Protein AF-A0A7Z7YRW2-F1 (afdb_monomer)

Mean predicted aligned error: 5.19 Å

Organism: Staphylococcus capitis (NCBI:txid29388)

Structure (mmCIF, N/CA/C/O backbone):
data_AF-A0A7Z7YRW2-F1
#
_entry.id   AF-A0A7Z7YRW2-F1
#
loop_
_atom_site.group_PDB
_atom_site.id
_atom_site.type_symbol
_atom_site.label_atom_id
_atom_site.label_alt_id
_atom_site.label_comp_id
_ato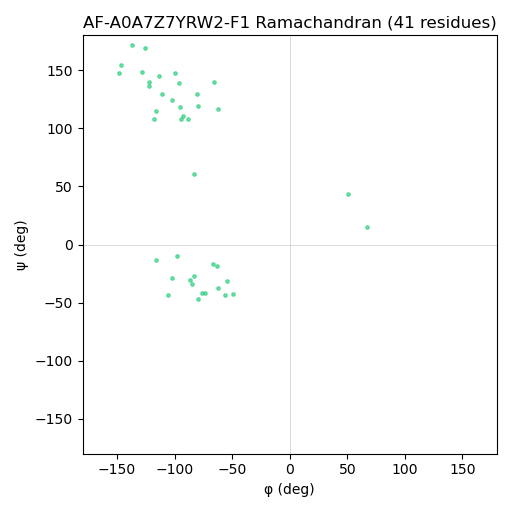m_site.label_asym_id
_atom_site.label_entity_id
_atom_site.label_seq_id
_atom_site.pdbx_PDB_ins_code
_atom_site.Cartn_x
_atom_site.Cartn_y
_atom_site.Cartn_z
_atom_site.occupancy
_atom_site.B_iso_or_equiv
_atom_site.auth_seq_id
_atom_site.auth_comp_id
_atom_site.auth_asym_id
_atom_site.auth_atom_id
_atom_site.pdbx_PDB_model_num
ATOM 1 N N . ARG A 1 1 ? -7.064 5.646 13.999 1.00 63.12 1 ARG A N 1
ATOM 2 C CA . ARG A 1 1 ? -7.038 4.204 13.605 1.00 63.12 1 ARG A CA 1
ATOM 3 C C . ARG A 1 1 ? -6.041 4.035 12.454 1.00 63.12 1 ARG A C 1
ATOM 5 O O . ARG A 1 1 ? -5.864 5.001 11.730 1.00 63.12 1 ARG A O 1
ATOM 12 N N . SER A 1 2 ? -5.351 2.898 12.275 1.00 65.81 2 SER A N 1
ATOM 13 C CA . SER A 1 2 ? -4.342 2.762 11.192 1.00 65.81 2 SER A CA 1
ATOM 14 C C . SER A 1 2 ? -4.906 3.093 9.803 1.00 65.81 2 SER A C 1
ATOM 16 O O . SER A 1 2 ? -4.219 3.672 8.972 1.00 65.81 2 SER A O 1
ATOM 18 N N . ASP A 1 3 ? -6.193 2.823 9.612 1.00 71.25 3 ASP A N 1
ATOM 19 C CA . ASP A 1 3 ? -6.976 3.089 8.405 1.00 71.25 3 ASP A CA 1
ATOM 20 C C . ASP A 1 3 ? -7.098 4.594 8.062 1.00 71.25 3 ASP A C 1
ATOM 22 O O . ASP A 1 3 ? -7.403 4.946 6.929 1.00 71.25 3 ASP A O 1
ATOM 26 N N . GLU A 1 4 ? -6.851 5.499 9.017 1.00 75.31 4 GLU A N 1
ATOM 27 C CA . GLU A 1 4 ? -6.883 6.957 8.794 1.00 75.31 4 GLU A CA 1
ATOM 28 C C . GLU A 1 4 ? -5.564 7.485 8.212 1.00 75.31 4 GLU A C 1
ATOM 30 O 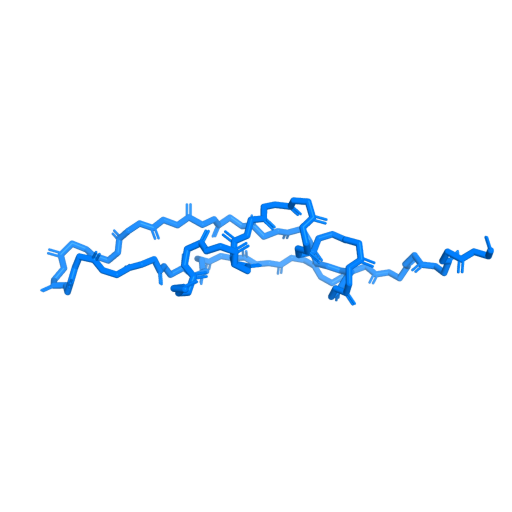O . GLU A 1 4 ? -5.558 8.497 7.514 1.00 75.31 4 GLU A O 1
ATOM 35 N N . VAL A 1 5 ? -4.447 6.803 8.492 1.00 76.06 5 VAL A N 1
ATOM 36 C CA . VAL A 1 5 ? -3.097 7.199 8.051 1.00 76.06 5 VAL A CA 1
ATOM 37 C C . VAL A 1 5 ? -2.607 6.377 6.861 1.00 76.06 5 VAL A C 1
ATOM 39 O O . VAL A 1 5 ? -1.871 6.890 6.024 1.00 76.06 5 VAL A O 1
ATOM 42 N N . LEU A 1 6 ? -3.066 5.130 6.730 1.00 79.31 6 LEU A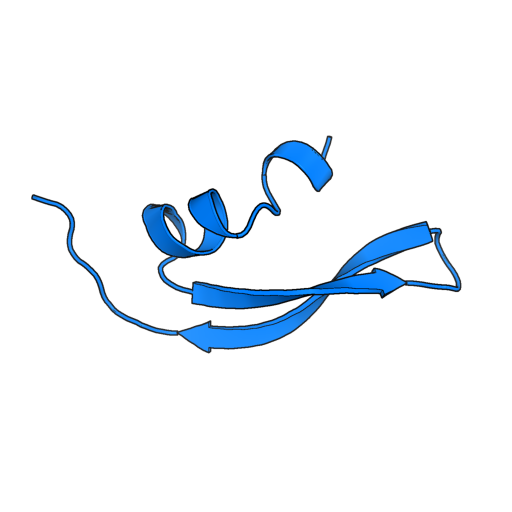 N 1
ATOM 43 C CA . LEU A 1 6 ? -2.842 4.275 5.564 1.00 79.31 6 LEU A CA 1
ATOM 44 C C . LEU A 1 6 ? -3.870 4.599 4.477 1.00 79.31 6 LEU A C 1
ATOM 46 O O . LEU A 1 6 ? -4.677 3.765 4.085 1.00 79.31 6 LEU A O 1
ATOM 50 N N . THR A 1 7 ? -3.862 5.840 4.004 1.00 83.00 7 THR A N 1
ATOM 51 C CA . THR A 1 7 ? -4.629 6.252 2.827 1.00 83.00 7 THR A CA 1
ATOM 52 C C . THR A 1 7 ? -3.665 6.617 1.713 1.00 83.00 7 THR A C 1
ATOM 54 O O . THR A 1 7 ? -2.605 7.187 1.974 1.00 83.00 7 THR A O 1
ATOM 57 N N . LYS A 1 8 ? -4.037 6.323 0.462 1.00 83.69 8 LYS A N 1
ATOM 58 C CA . LYS A 1 8 ? -3.185 6.569 -0.714 1.00 83.69 8 LYS A CA 1
ATOM 59 C C . LYS A 1 8 ? -2.608 7.993 -0.737 1.00 83.69 8 LYS A C 1
ATOM 61 O O . LYS A 1 8 ? -1.415 8.181 -0.913 1.00 83.69 8 LYS A O 1
ATOM 66 N N . ASN A 1 9 ? -3.435 8.984 -0.409 1.00 85.69 9 ASN A N 1
ATOM 67 C CA . ASN A 1 9 ? -3.038 10.390 -0.343 1.00 85.69 9 ASN A CA 1
ATOM 68 C C . ASN A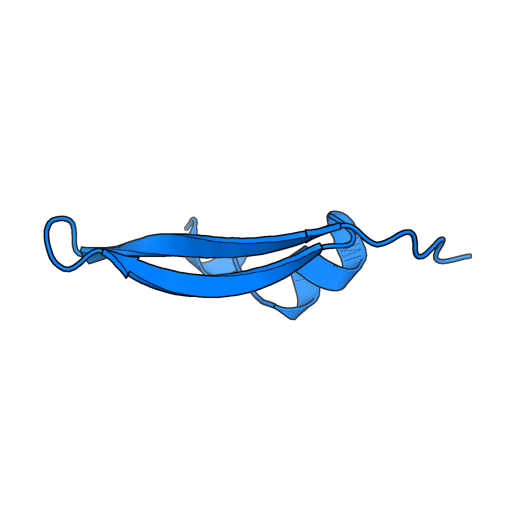 1 9 ? -1.947 10.687 0.711 1.00 85.69 9 ASN A C 1
ATOM 70 O O . ASN A 1 9 ? -1.081 11.519 0.465 1.00 85.69 9 ASN A O 1
ATOM 74 N N . ILE A 1 10 ? -1.975 10.041 1.883 1.00 87.75 10 ILE A N 1
ATOM 75 C CA . ILE A 1 10 ? -0.943 10.233 2.918 1.00 87.75 10 ILE A CA 1
ATOM 76 C C . ILE A 1 10 ? 0.341 9.494 2.538 1.00 87.75 10 ILE A C 1
ATOM 78 O O . ILE A 1 10 ? 1.429 10.051 2.690 1.00 87.75 10 ILE A O 1
ATOM 82 N N . LEU A 1 11 ? 0.218 8.272 2.017 1.00 88.25 11 LEU A N 1
ATOM 83 C CA . LEU A 1 11 ? 1.355 7.490 1.532 1.00 88.25 11 LEU A CA 1
ATOM 84 C C . LEU A 1 11 ? 2.137 8.258 0.459 1.00 88.25 11 LEU A C 1
ATOM 86 O O . LEU A 1 11 ? 3.356 8.377 0.555 1.00 88.25 11 LEU A O 1
ATOM 90 N N . GLU A 1 12 ? 1.435 8.895 -0.474 1.00 88.69 12 GLU A N 1
ATOM 91 C CA . GLU A 1 12 ? 2.063 9.680 -1.534 1.00 88.69 12 GLU A CA 1
ATOM 92 C C . GLU A 1 12 ? 2.632 11.021 -1.049 1.00 88.69 12 GLU A C 1
ATOM 94 O O . GLU A 1 12 ? 3.720 11.407 -1.464 1.00 88.69 12 GLU A O 1
ATOM 99 N N . LYS A 1 13 ? 1.919 11.757 -0.183 1.00 86.94 13 LYS A N 1
ATOM 100 C CA . LYS A 1 13 ? 2.310 13.131 0.195 1.00 86.94 13 LYS A CA 1
ATOM 101 C C . LYS A 1 13 ? 3.296 13.223 1.348 1.00 86.94 13 LYS A C 1
ATOM 103 O O . LYS A 1 13 ? 4.038 14.195 1.434 1.00 86.94 13 LYS A O 1
ATOM 108 N N . VAL A 1 14 ? 3.251 12.268 2.270 1.00 87.00 14 VAL A N 1
ATOM 109 C CA . VAL A 1 14 ? 4.061 12.294 3.497 1.00 87.00 14 VAL A CA 1
ATOM 110 C C . VAL A 1 14 ? 5.204 11.298 3.399 1.00 87.00 14 VAL A C 1
ATOM 112 O O . VAL A 1 14 ? 6.330 11.616 3.771 1.00 87.00 14 VAL A O 1
ATOM 115 N N . PHE A 1 15 ? 4.918 10.099 2.890 1.00 84.94 15 PHE A N 1
ATOM 116 C CA . PHE A 1 15 ? 5.898 9.018 2.813 1.00 84.94 15 PHE A CA 1
ATOM 117 C C . PHE A 1 15 ? 6.563 8.899 1.439 1.00 84.94 15 PHE A C 1
ATOM 119 O O . PHE A 1 15 ? 7.553 8.184 1.326 1.00 84.94 15 PHE A O 1
ATOM 126 N N . ASN A 1 16 ? 6.063 9.617 0.425 1.00 89.38 16 ASN A N 1
ATOM 127 C CA . ASN A 1 16 ? 6.501 9.521 -0.967 1.00 89.38 16 ASN A CA 1
ATOM 128 C C . ASN A 1 16 ? 6.529 8.073 -1.487 1.00 89.38 16 ASN A C 1
ATOM 130 O O . ASN A 1 16 ? 7.488 7.647 -2.132 1.00 89.38 16 ASN A O 1
ATOM 134 N N . ILE A 1 17 ? 5.487 7.303 -1.170 1.00 90.62 17 ILE A N 1
ATOM 135 C CA . ILE A 1 17 ? 5.330 5.937 -1.670 1.00 90.62 17 ILE A CA 1
ATOM 136 C C . ILE A 1 17 ? 4.019 5.777 -2.432 1.00 90.62 17 ILE A C 1
ATOM 138 O O . ILE A 1 17 ? 2.970 6.230 -1.971 1.00 90.62 17 ILE A O 1
ATOM 142 N N . ASP A 1 18 ? 4.076 5.097 -3.578 1.00 87.50 18 ASP A N 1
ATOM 143 C CA . ASP A 1 18 ? 2.890 4.597 -4.277 1.00 87.50 18 ASP A CA 1
ATOM 144 C C . ASP A 1 18 ? 2.686 3.157 -3.828 1.00 87.50 18 ASP A C 1
ATOM 146 O O . ASP A 1 18 ? 3.492 2.277 -4.124 1.00 87.50 18 ASP A O 1
ATOM 150 N N . GLY A 1 19 ? 1.660 2.946 -3.013 1.00 87.25 19 GLY A N 1
ATOM 151 C CA . GLY A 1 19 ? 1.439 1.705 -2.290 1.00 87.25 19 GLY A CA 1
ATOM 152 C C . GLY A 1 19 ? 0.086 1.083 -2.602 1.00 87.25 19 GLY A C 1
ATOM 153 O O . GLY A 1 19 ? -0.930 1.779 -2.649 1.00 87.25 19 GLY A O 1
ATOM 154 N N . VAL A 1 20 ? 0.048 -0.243 -2.739 1.00 87.88 20 VAL A N 1
ATOM 155 C CA . VAL A 1 20 ? -1.204 -1.008 -2.836 1.00 87.88 20 VAL A CA 1
ATOM 156 C C . VAL A 1 20 ? -1.577 -1.525 -1.454 1.00 87.88 20 VAL A C 1
ATOM 158 O O . VAL A 1 20 ? -0.836 -2.303 -0.851 1.00 87.88 20 VAL A O 1
ATOM 161 N N . LEU A 1 21 ? -2.735 -1.091 -0.963 1.00 87.75 21 LEU A N 1
ATOM 162 C CA . LEU A 1 21 ? -3.300 -1.542 0.303 1.00 87.75 21 LEU A CA 1
ATOM 163 C C . LEU A 1 21 ? -4.315 -2.659 0.064 1.00 87.75 21 LEU A C 1
ATOM 165 O O . LEU A 1 21 ? -5.131 -2.569 -0.851 1.00 87.75 21 LEU A O 1
ATOM 169 N N . ASP A 1 22 ? -4.289 -3.667 0.924 1.00 88.44 22 ASP A N 1
ATOM 170 C CA . ASP A 1 22 ? -5.277 -4.744 0.975 1.00 88.44 22 ASP A CA 1
ATOM 171 C C . ASP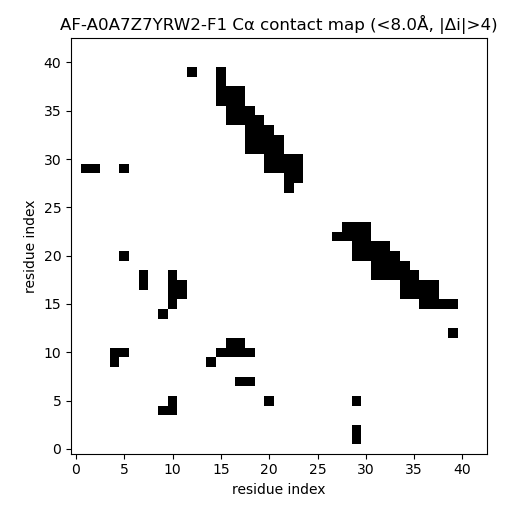 A 1 22 ? -5.644 -5.036 2.436 1.00 88.44 22 ASP A C 1
ATOM 173 O O . ASP A 1 22 ? -5.031 -4.496 3.358 1.00 88.44 22 ASP A O 1
ATOM 177 N N . ILE A 1 23 ? -6.650 -5.867 2.678 1.00 89.06 23 ILE A N 1
ATOM 178 C CA . ILE A 1 23 ? -7.017 -6.326 4.015 1.00 89.06 23 ILE A CA 1
ATOM 179 C C . ILE A 1 23 ? -6.487 -7.740 4.208 1.00 89.06 23 ILE A C 1
ATOM 181 O O . ILE A 1 23 ? -6.832 -8.651 3.461 1.00 89.06 23 ILE A O 1
ATOM 185 N N . ASP A 1 24 ? -5.692 -7.948 5.255 1.00 87.94 24 ASP A N 1
ATOM 186 C CA . ASP A 1 24 ? -5.262 -9.287 5.637 1.00 87.94 24 ASP A CA 1
ATOM 187 C C . ASP A 1 24 ? -6.493 -10.136 6.013 1.00 87.94 24 ASP A C 1
ATOM 189 O O . ASP A 1 24 ? -7.155 -9.844 7.017 1.00 87.94 24 ASP A O 1
ATOM 193 N N . PRO A 1 25 ? -6.795 -11.218 5.270 1.00 89.25 25 PRO A N 1
ATOM 194 C CA . PRO A 1 25 ? -7.973 -12.047 5.513 1.00 89.25 25 PRO A CA 1
ATOM 195 C C . PRO A 1 25 ? -7.910 -12.804 6.847 1.00 89.25 25 PRO A C 1
ATOM 197 O O . PRO A 1 25 ? -8.934 -13.295 7.321 1.00 89.25 25 PRO A O 1
ATOM 200 N N . ARG A 1 26 ? -6.730 -12.922 7.471 1.00 91.19 26 ARG A N 1
ATOM 201 C CA . ARG A 1 26 ? -6.549 -13.612 8.758 1.00 91.19 26 ARG A CA 1
ATOM 202 C C . ARG A 1 26 ? -6.832 -12.709 9.948 1.00 91.19 26 ARG A C 1
ATOM 204 O O . ARG A 1 26 ? -7.287 -13.196 10.979 1.00 91.19 26 ARG A O 1
ATOM 211 N N . THR A 1 27 ? -6.516 -11.420 9.832 1.00 87.94 27 THR A N 1
ATOM 212 C CA . THR A 1 27 ? -6.576 -10.473 10.957 1.00 87.94 27 THR A CA 1
ATOM 213 C C . THR A 1 27 ? -7.597 -9.357 10.766 1.00 87.94 27 THR A C 1
ATOM 215 O O . THR A 1 27 ? -7.922 -8.668 11.733 1.00 87.94 27 THR A O 1
ATOM 218 N N . GLY A 1 28 ? -8.114 -9.172 9.549 1.00 85.88 28 GLY A N 1
ATOM 219 C CA . GLY A 1 28 ? -9.024 -8.085 9.191 1.00 85.88 28 GLY A CA 1
ATOM 220 C C . GLY A 1 28 ? -8.368 -6.704 9.229 1.00 85.88 28 GLY A C 1
ATOM 221 O O . GLY A 1 28 ? -9.073 -5.697 9.275 1.00 85.88 28 GLY A O 1
ATOM 222 N N . LYS A 1 29 ? -7.031 -6.640 9.266 1.00 85.12 29 LYS A N 1
ATOM 223 C CA . LYS A 1 29 ? -6.268 -5.389 9.335 1.00 85.12 29 LYS A CA 1
ATOM 224 C C . LYS A 1 29 ? -5.740 -5.001 7.956 1.00 85.12 29 LYS A C 1
ATOM 226 O O . LYS A 1 29 ? -5.391 -5.890 7.183 1.00 85.12 29 LYS A O 1
ATOM 231 N N . PRO A 1 30 ? -5.626 -3.701 7.656 1.00 85.50 30 PRO A N 1
ATOM 232 C CA . PRO A 1 30 ? -4.998 -3.262 6.421 1.00 85.50 30 PRO A CA 1
ATOM 233 C C . PRO A 1 30 ? -3.508 -3.614 6.395 1.00 85.50 30 PRO A C 1
ATOM 235 O O . PRO A 1 30 ? -2.800 -3.470 7.396 1.00 85.50 30 PRO A O 1
ATOM 238 N N . ILE A 1 31 ? -3.044 -4.043 5.227 1.00 87.56 31 ILE A N 1
ATOM 239 C CA . ILE A 1 31 ? -1.658 -4.368 4.908 1.00 87.56 31 ILE A CA 1
ATOM 240 C C . ILE A 1 31 ? -1.225 -3.635 3.641 1.00 87.56 31 ILE A C 1
ATOM 242 O O . ILE A 1 31 ? -2.025 -3.392 2.741 1.00 87.56 31 ILE A O 1
ATOM 246 N N . LEU A 1 32 ? 0.060 -3.300 3.575 1.00 88.06 32 LEU A N 1
ATOM 247 C CA . LEU A 1 32 ? 0.701 -2.773 2.376 1.00 88.06 32 LEU A CA 1
ATOM 248 C C . LEU A 1 32 ? 1.308 -3.950 1.609 1.00 88.06 32 LEU A C 1
ATOM 250 O O . LEU A 1 32 ? 2.242 -4.584 2.096 1.00 88.06 32 LEU A O 1
ATOM 254 N N . VAL A 1 33 ? 0.743 -4.270 0.449 1.00 88.81 33 VAL A N 1
ATOM 255 C CA . VAL A 1 33 ? 1.113 -5.455 -0.342 1.00 88.81 33 VAL A CA 1
ATOM 256 C C . VAL A 1 33 ? 2.388 -5.204 -1.134 1.00 88.81 33 VAL A C 1
ATOM 258 O O . VAL A 1 33 ? 3.299 -6.025 -1.146 1.00 88.81 33 VAL A O 1
ATOM 261 N N . THR A 1 34 ? 2.448 -4.052 -1.791 1.00 89.38 34 THR A N 1
ATOM 262 C CA . 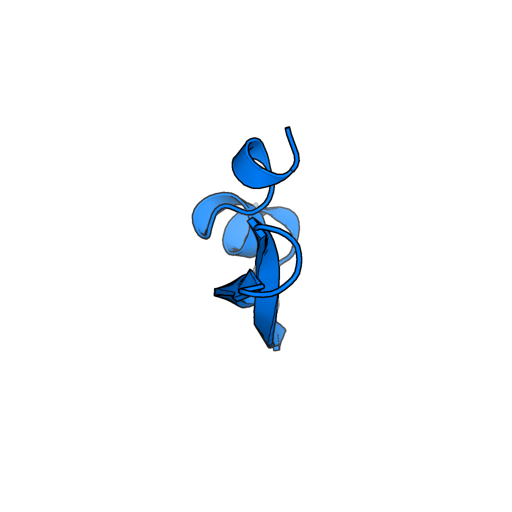THR A 1 34 ? 3.607 -3.596 -2.551 1.00 89.38 34 THR A CA 1
ATOM 263 C C . THR A 1 34 ? 3.697 -2.087 -2.452 1.00 89.38 34 THR A C 1
ATOM 265 O O . THR A 1 34 ? 2.679 -1.419 -2.236 1.00 89.38 34 THR A O 1
ATOM 268 N N . TYR A 1 35 ? 4.905 -1.558 -2.606 1.00 89.38 35 TYR A N 1
ATOM 269 C CA . TYR A 1 35 ? 5.121 -0.129 -2.709 1.00 89.38 35 TYR A CA 1
ATOM 270 C C . TYR A 1 35 ? 6.320 0.190 -3.591 1.00 89.38 35 TYR A C 1
ATOM 272 O O . TYR A 1 35 ? 7.320 -0.527 -3.570 1.00 89.38 35 TYR A O 1
ATOM 280 N N . ASP A 1 36 ? 6.219 1.317 -4.284 1.00 91.00 36 ASP A N 1
ATOM 281 C CA . ASP A 1 36 ? 7.332 1.960 -4.963 1.00 91.00 36 ASP A CA 1
ATOM 282 C C . ASP A 1 36 ? 7.678 3.261 -4.243 1.00 91.00 36 ASP A C 1
ATOM 284 O O . ASP A 1 36 ? 6.812 4.091 -3.956 1.00 91.00 36 ASP A O 1
ATOM 288 N N . LEU A 1 37 ? 8.962 3.425 -3.927 1.00 89.81 37 LEU A N 1
ATOM 289 C CA . LEU A 1 37 ? 9.492 4.661 -3.362 1.00 89.81 37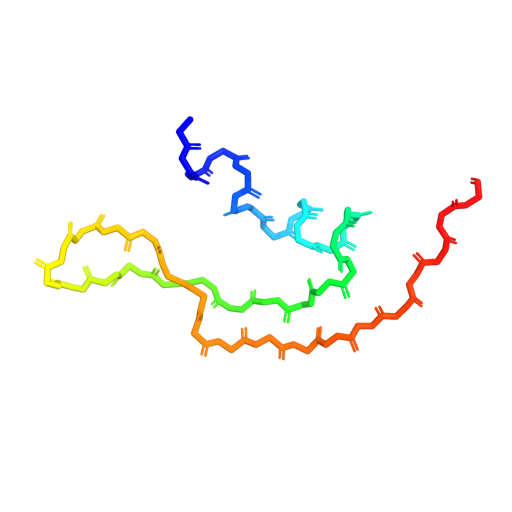 LEU A CA 1
ATOM 290 C C . LEU A 1 37 ? 9.723 5.663 -4.485 1.00 89.81 37 LEU A C 1
ATOM 2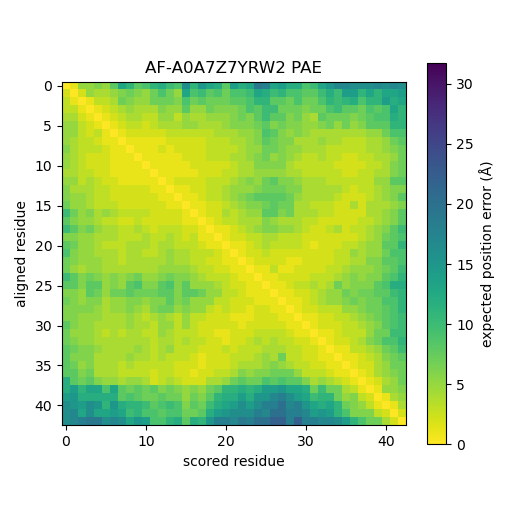92 O O . LEU A 1 37 ? 10.417 5.375 -5.460 1.00 89.81 37 LEU A O 1
ATOM 296 N N . PHE A 1 38 ? 9.210 6.869 -4.303 1.00 87.12 38 PHE A N 1
ATOM 297 C CA . PHE A 1 38 ? 9.546 8.006 -5.138 1.00 87.12 38 PHE A CA 1
ATOM 298 C C . PHE A 1 38 ? 10.043 9.167 -4.274 1.00 87.12 38 PHE A C 1
ATOM 300 O O . PHE A 1 38 ? 9.976 9.142 -3.051 1.00 87.12 38 PHE A O 1
ATOM 307 N N . CYS A 1 39 ? 10.594 10.194 -4.912 1.00 80.12 39 CYS A N 1
ATOM 308 C CA . CYS A 1 39 ? 10.968 11.431 -4.236 1.00 80.12 39 CYS A CA 1
ATOM 309 C C . CYS A 1 39 ? 10.151 12.566 -4.837 1.00 80.12 39 CYS A C 1
ATOM 311 O O . CYS A 1 39 ? 10.402 12.980 -5.968 1.00 80.12 39 CYS A O 1
ATOM 313 N N . GLN A 1 40 ? 9.185 13.070 -4.073 1.00 72.25 40 GLN A N 1
ATOM 314 C CA . GLN A 1 40 ? 8.524 14.337 -4.354 1.00 72.25 40 GLN A CA 1
ATOM 315 C C . GLN A 1 40 ? 8.832 15.295 -3.203 1.00 72.25 40 GLN A C 1
ATOM 317 O O . GLN A 1 40 ? 8.477 15.065 -2.050 1.00 72.25 40 GLN A O 1
ATOM 322 N N . THR A 1 41 ? 9.561 16.363 -3.511 1.00 68.88 41 THR A N 1
ATOM 323 C CA . THR A 1 41 ? 9.756 17.488 -2.598 1.00 68.88 41 THR A CA 1
ATOM 324 C C . THR A 1 41 ? 8.625 18.475 -2.825 1.00 68.88 41 THR A C 1
ATOM 326 O O . THR A 1 41 ? 8.595 19.145 -3.857 1.00 68.88 41 THR A O 1
ATOM 329 N N . TYR A 1 42 ? 7.696 18.553 -1.877 1.00 64.62 42 TYR A N 1
ATOM 330 C CA . TYR A 1 42 ? 6.689 19.607 -1.852 1.00 64.62 42 TYR A CA 1
ATOM 331 C C . TYR A 1 42 ? 7.334 20.874 -1.276 1.00 64.62 42 TYR A C 1
ATOM 333 O O . TYR A 1 42 ? 7.854 20.851 -0.160 1.00 64.62 42 TYR A O 1
ATOM 341 N N . SER A 1 43 ? 7.362 21.935 -2.080 1.00 65.50 43 SER A N 1
ATOM 342 C CA . SER A 1 43 ? 7.856 23.276 -1.738 1.00 65.50 43 SER A CA 1
ATOM 343 C C . SER A 1 43 ? 6.766 24.154 -1.146 1.00 65.50 43 SER A C 1
ATOM 345 O O . SER A 1 43 ? 5.650 24.108 -1.715 1.00 65.50 43 SER A O 1
#

Sequence (43 aa):
RSDEVLTKNILEKVFNIDGVLDIDPRTGKPILVTYDLFCQTYS

Secondary structure (DSSP,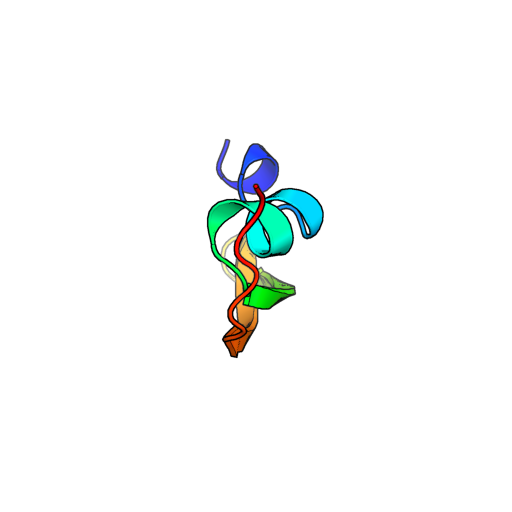 8-state):
-HHHHSSHHHHHHTS-EEEEEEE-TTT--EEEEEEEE------

Radius of gyration: 11.45 Å; Cα contacts (8 Å, |Δi|>4): 54; chains: 1; bounding box: 20×37×19 Å

Solvent-accessible surface area (backbone atoms only — not comparable to full-atom values): 2818 Å² total; per-residue (Å²): 108,72,76,75,60,70,33,69,68,44,32,43,74,75,68,23,26,58,60,46,74,47,64,39,87,90,75,75,42,81,40,77,77,49,70,46,83,57,88,74,87,88,128

Nearest PDB structures (foldseek):
  2qi9-assembly1_D  TM=7.408E-01  e=9.625E-01  Escherichia coli
  4dbl-assembly1_C  TM=7.057E-01  e=8.419E-01  Escherichia coli K-12
  5y5p-assembly2_E  TM=5.125E-01  e=9.002E-01  Shrimp white spot syndrome virus (isolate Tongan)
  5y5q-assembly1_B  TM=4.838E-01  e=2.149E+00  Shrimp white spot syndrome virus (isolate Tongan)

pLDDT: mean 83.49, std 7.99, range [63.12, 91.19]

Foldseek 3Di:
DVVVCPDQVNCCPPVVKRWDWDADPVPRHIDTPDIDHDDDDDD